Protein AF-A0A7S1UVW0-F1 (afdb_monomer_lite)

Structure (mmCIF, N/CA/C/O backbone):
data_AF-A0A7S1UVW0-F1
#
_entry.id   AF-A0A7S1UVW0-F1
#
loop_
_atom_site.group_PDB
_atom_site.id
_atom_site.type_symbol
_atom_site.label_atom_id
_atom_site.label_alt_id
_atom_site.label_comp_id
_atom_site.label_asym_id
_atom_site.label_entity_id
_atom_site.label_seq_id
_atom_site.pdbx_PDB_ins_code
_atom_site.Cartn_x
_atom_site.Cartn_y
_atom_site.Cartn_z
_atom_site.occupancy
_atom_site.B_iso_or_equiv
_atom_site.auth_seq_id
_atom_site.auth_comp_id
_atom_site.auth_asym_id
_atom_site.auth_atom_id
_atom_site.pdbx_PDB_model_num
ATOM 1 N N . ALA A 1 1 ? -6.488 -4.179 9.621 1.00 74.75 1 ALA A N 1
ATOM 2 C CA . ALA A 1 1 ? -5.768 -4.288 10.904 1.00 74.75 1 ALA A CA 1
ATOM 3 C C . ALA A 1 1 ? -6.776 -4.441 12.027 1.00 74.75 1 ALA A C 1
ATOM 5 O O . ALA A 1 1 ? -7.735 -3.684 12.059 1.00 74.75 1 ALA A O 1
ATOM 6 N N . ASN A 1 2 ? -6.551 -5.397 12.929 1.00 76.56 2 ASN A N 1
ATOM 7 C CA . ASN A 1 2 ? -7.424 -5.635 14.076 1.00 76.56 2 ASN A CA 1
ATOM 8 C C . ASN A 1 2 ? -6.738 -5.130 15.341 1.00 76.56 2 ASN A C 1
ATOM 10 O O . ASN A 1 2 ? -5.575 -5.453 15.587 1.00 76.56 2 ASN A O 1
ATOM 14 N N . LEU A 1 3 ? -7.467 -4.362 16.135 1.00 77.19 3 LEU A N 1
ATOM 15 C CA . LEU A 1 3 ? -7.031 -3.836 17.417 1.00 77.19 3 LEU A CA 1
ATOM 16 C C . LEU A 1 3 ? -7.931 -4.405 18.506 1.00 77.19 3 LEU A C 1
ATOM 18 O O . LEU A 1 3 ? -9.131 -4.177 18.471 1.00 77.19 3 LEU A O 1
ATOM 22 N N . VAL A 1 4 ? -7.351 -5.088 19.488 1.00 78.38 4 VAL A N 1
ATOM 23 C CA . VAL A 1 4 ? -8.072 -5.494 20.701 1.00 78.38 4 VAL A CA 1
ATOM 24 C C . VAL A 1 4 ? -7.895 -4.389 21.739 1.00 78.38 4 VAL A C 1
ATOM 26 O O . VAL A 1 4 ? -6.769 -4.116 22.155 1.00 78.38 4 VAL A O 1
ATOM 29 N N . GLY A 1 5 ? -8.990 -3.728 22.104 1.00 71.31 5 GLY A N 1
ATOM 30 C CA . GLY A 1 5 ? -9.011 -2.612 23.045 1.00 71.31 5 GLY A CA 1
ATOM 31 C C . GLY A 1 5 ? -9.377 -3.030 24.469 1.00 71.31 5 GLY A C 1
ATOM 32 O O . GLY A 1 5 ? -9.814 -4.151 24.729 1.00 71.31 5 GLY A O 1
ATOM 33 N N . SER A 1 6 ? -9.208 -2.095 25.401 1.00 69.12 6 SER A N 1
ATOM 34 C CA . SER A 1 6 ? -9.700 -2.178 26.785 1.00 69.12 6 SER A CA 1
ATOM 35 C C . SER A 1 6 ? -10.821 -1.173 27.078 1.00 69.12 6 SER A C 1
ATOM 37 O O . SER A 1 6 ? -11.391 -1.195 28.166 1.00 69.12 6 SER A O 1
ATOM 39 N N . THR A 1 7 ? -11.132 -0.291 26.127 1.00 68.81 7 THR A N 1
ATOM 40 C CA . THR A 1 7 ? -12.106 0.798 26.244 1.00 68.81 7 THR A CA 1
ATOM 41 C C . THR A 1 7 ? -13.378 0.483 25.462 1.00 68.81 7 THR A C 1
ATOM 43 O O . THR A 1 7 ? -13.325 -0.052 24.359 1.00 68.81 7 THR A O 1
ATOM 46 N N . CYS A 1 8 ? -14.535 0.807 26.042 1.00 67.88 8 CYS A N 1
ATOM 47 C CA . CYS A 1 8 ? -15.832 0.606 25.392 1.00 67.88 8 CYS A CA 1
ATOM 48 C C . CYS A 1 8 ? -15.991 1.475 24.134 1.00 67.88 8 CYS A C 1
ATOM 50 O O . CYS A 1 8 ? -15.357 2.521 24.003 1.00 67.88 8 CYS A O 1
ATOM 52 N N . PHE A 1 9 ? -16.886 1.060 23.235 1.00 69.88 9 PHE A N 1
ATOM 53 C CA . PHE A 1 9 ? -17.216 1.813 22.025 1.00 69.88 9 PHE A CA 1
ATOM 54 C C . PHE A 1 9 ? -17.845 3.165 22.366 1.00 69.88 9 PHE A C 1
ATOM 56 O O . PHE A 1 9 ? -18.858 3.215 23.062 1.00 69.88 9 PHE A O 1
ATOM 63 N N . SER A 1 10 ? -17.262 4.244 21.844 1.00 69.06 10 SER A N 1
ATOM 64 C CA . SER A 1 10 ? -17.792 5.597 22.034 1.00 69.06 10 SER A CA 1
ATOM 65 C C . SER A 1 10 ? -18.763 5.968 20.911 1.00 69.06 10 SER A C 1
ATOM 67 O O . SER A 1 10 ? -19.937 6.201 21.177 1.00 69.06 10 SER A O 1
ATOM 69 N N . TYR A 1 11 ? -18.298 5.988 19.655 1.00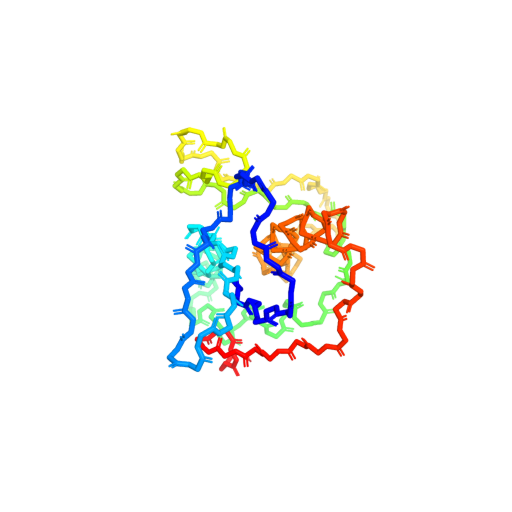 70.81 11 TYR A N 1
ATOM 70 C CA . TYR A 1 11 ? -19.079 6.398 18.479 1.00 70.81 11 TYR A CA 1
ATOM 71 C C . TYR A 1 11 ? -18.555 5.717 17.198 1.00 70.81 11 TYR A C 1
ATOM 73 O O . TYR A 1 11 ? -17.403 5.282 17.194 1.00 70.81 11 TYR A O 1
ATOM 81 N N . PRO A 1 12 ? -19.360 5.626 16.118 1.00 75.75 12 PRO A N 1
ATOM 82 C CA . PRO A 1 12 ? -18.920 5.054 14.845 1.00 75.75 12 PRO A CA 1
ATOM 83 C C . PRO A 1 12 ? -17.753 5.832 14.223 1.00 75.75 12 PRO A C 1
ATOM 85 O O . PRO A 1 12 ? -17.790 7.063 14.159 1.00 75.75 12 PRO A O 1
ATOM 88 N N . THR A 1 13 ? -16.763 5.113 13.691 1.00 78.25 13 THR A N 1
ATOM 89 C CA . THR A 1 13 ? -15.605 5.691 12.990 1.00 78.25 13 THR A CA 1
ATOM 90 C C . THR A 1 13 ? -15.602 5.230 11.541 1.00 78.25 13 THR A C 1
ATOM 92 O O . THR A 1 13 ? -15.672 4.035 11.264 1.00 78.25 13 THR A O 1
ATOM 95 N N . ALA A 1 14 ? -15.510 6.167 10.596 1.00 76.56 14 ALA A N 1
ATOM 96 C CA . ALA A 1 14 ? -15.435 5.818 9.180 1.00 76.56 14 ALA A CA 1
ATOM 97 C C . ALA A 1 14 ? -14.234 4.890 8.913 1.00 76.56 14 ALA A C 1
ATOM 99 O O . ALA A 1 14 ? -13.120 5.167 9.355 1.00 76.56 14 ALA A O 1
ATOM 100 N N . GLY A 1 15 ? -14.469 3.780 8.207 1.00 79.31 15 GLY A N 1
ATOM 101 C CA . GLY A 1 15 ? -13.426 2.791 7.904 1.00 79.31 15 GLY A CA 1
ATOM 102 C C . GLY A 1 15 ? -13.042 1.859 9.047 1.00 79.31 15 GLY A C 1
ATOM 103 O O . GLY A 1 15 ? -12.084 1.098 8.900 1.00 79.31 15 GLY A O 1
ATOM 104 N N . VAL A 1 16 ? -13.766 1.900 10.168 1.00 85.75 16 VAL A N 1
ATOM 105 C CA . VAL A 1 16 ? -13.546 0.995 11.293 1.00 85.75 16 VAL A CA 1
ATOM 106 C C . VAL A 1 16 ? -14.835 0.274 11.643 1.00 85.75 16 VAL A C 1
ATOM 108 O O . VAL A 1 16 ? -15.828 0.890 12.023 1.00 85.75 16 VAL A O 1
ATOM 111 N N . ASP A 1 17 ? -14.773 -1.049 11.596 1.00 87.12 17 ASP A N 1
ATOM 112 C CA . ASP A 1 17 ? -15.829 -1.904 12.110 1.00 87.12 17 ASP A CA 1
ATOM 113 C C . ASP A 1 17 ? -15.530 -2.301 13.556 1.00 87.12 17 ASP A C 1
ATOM 115 O O . ASP A 1 17 ? -14.385 -2.558 13.942 1.00 87.12 17 ASP A O 1
ATOM 119 N N . HIS A 1 18 ? -16.576 -2.364 14.369 1.00 87.00 18 HIS A N 1
ATOM 120 C CA . HIS A 1 18 ? -16.492 -2.645 15.795 1.00 87.00 18 HIS A CA 1
ATOM 121 C C . HIS A 1 18 ? -17.089 -4.027 16.090 1.00 87.00 18 HIS A C 1
ATOM 123 O O . HIS A 1 18 ? -18.249 -4.285 15.774 1.00 87.00 18 HIS A O 1
ATOM 129 N N . PHE A 1 19 ? -16.308 -4.911 16.711 1.00 87.88 19 PHE A N 1
ATOM 130 C CA . PHE A 1 19 ? -16.697 -6.284 17.056 1.00 87.88 19 PHE A CA 1
ATOM 131 C C . PHE A 1 19 ? -16.375 -6.608 18.512 1.00 87.88 19 PHE A C 1
ATOM 133 O O . PHE A 1 19 ? -15.565 -5.938 19.139 1.00 87.88 19 PHE A O 1
ATOM 140 N N . CYS A 1 20 ? -16.930 -7.696 19.037 1.00 87.19 20 CYS A N 1
ATOM 141 C CA . CYS A 1 20 ? -16.533 -8.236 20.335 1.00 87.19 20 CYS A CA 1
ATOM 142 C C . CYS A 1 20 ? -15.700 -9.507 20.147 1.00 87.19 20 CYS A C 1
ATOM 144 O O . CYS A 1 20 ? -16.075 -10.409 19.397 1.00 87.19 20 CYS A O 1
ATOM 146 N N . ALA A 1 21 ? -14.573 -9.583 20.848 1.00 86.88 21 ALA A N 1
ATOM 147 C CA . ALA A 1 21 ? -13.780 -10.791 20.990 1.00 86.88 21 ALA A CA 1
ATOM 148 C C . ALA A 1 21 ? -14.531 -11.843 21.821 1.00 86.88 21 ALA A C 1
ATOM 150 O O . ALA A 1 21 ? -15.435 -11.525 22.594 1.00 86.88 21 ALA A O 1
ATOM 151 N N . ALA A 1 22 ? -14.099 -13.101 21.716 1.00 87.75 22 ALA A N 1
ATOM 152 C CA . ALA A 1 22 ? -14.668 -14.204 22.493 1.00 87.75 22 ALA A CA 1
ATOM 153 C C . ALA A 1 22 ? -14.521 -14.022 24.019 1.00 87.75 22 ALA A C 1
ATOM 155 O O . ALA A 1 22 ? -15.317 -14.565 24.776 1.00 87.75 22 ALA A O 1
ATOM 156 N N . ASP A 1 23 ? -13.528 -13.246 24.470 1.00 88.00 23 ASP A N 1
ATOM 157 C CA . ASP A 1 23 ? -13.313 -12.888 25.879 1.00 88.00 23 ASP A CA 1
ATOM 158 C C . ASP A 1 23 ? -14.064 -11.610 26.306 1.00 88.00 23 ASP A C 1
ATOM 160 O O . ASP A 1 23 ? -13.819 -11.075 27.386 1.00 88.00 23 ASP A O 1
ATOM 164 N N . GLY A 1 24 ? -14.969 -11.107 25.459 1.00 85.81 24 GLY A N 1
ATOM 165 C CA . GLY A 1 24 ? -15.779 -9.914 25.710 1.00 85.81 24 GLY A CA 1
ATOM 166 C C . GLY A 1 24 ? -15.057 -8.589 25.460 1.00 85.81 24 GLY A C 1
ATOM 167 O O . GLY A 1 24 ? -15.675 -7.535 25.607 1.00 85.81 24 GLY A O 1
ATOM 168 N N . LYS A 1 25 ? -13.776 -8.602 25.066 1.00 86.25 25 LYS A N 1
ATOM 169 C CA . LYS A 1 25 ? -13.040 -7.367 24.767 1.00 86.25 25 LYS A CA 1
ATOM 170 C C . LYS A 1 25 ? -13.456 -6.767 23.421 1.00 86.25 25 LYS A C 1
ATOM 172 O O . LYS A 1 25 ? -13.723 -7.509 22.477 1.00 86.25 25 LYS A O 1
ATOM 177 N N . PRO A 1 26 ? -13.460 -5.436 23.287 1.00 86.69 26 PRO A N 1
ATOM 178 C CA . PRO A 1 26 ? -13.743 -4.779 22.020 1.00 86.69 26 PRO A CA 1
ATOM 179 C C . PRO A 1 26 ? -12.617 -5.022 21.006 1.00 86.69 26 PRO A C 1
ATOM 181 O O . PRO A 1 26 ? -11.430 -4.985 21.335 1.00 86.69 26 PRO A O 1
ATOM 184 N N . ILE A 1 27 ? -13.002 -5.246 19.753 1.00 88.19 27 ILE A N 1
ATOM 185 C CA . ILE A 1 27 ? -12.130 -5.330 18.586 1.00 88.19 27 ILE A CA 1
ATOM 186 C C . ILE A 1 27 ? -12.503 -4.197 17.631 1.00 88.19 27 ILE A C 1
ATOM 188 O O . ILE A 1 27 ? -13.647 -4.096 17.198 1.00 88.19 27 ILE A O 1
ATOM 192 N N . HIS A 1 28 ? -11.522 -3.385 17.254 1.00 87.75 28 HIS A N 1
ATOM 193 C CA . HIS A 1 28 ? -11.640 -2.396 16.189 1.00 87.75 28 HIS A CA 1
ATOM 194 C C . HIS A 1 28 ? -10.927 -2.928 14.947 1.00 87.75 28 HIS A C 1
ATOM 196 O O . HIS A 1 28 ? -9.712 -3.142 14.958 1.00 87.75 28 HIS A O 1
ATOM 202 N N . MET A 1 29 ? -11.678 -3.170 13.883 1.00 88.62 29 MET A N 1
ATOM 203 C CA . MET A 1 29 ? -11.164 -3.643 12.608 1.00 88.62 29 MET A CA 1
ATOM 204 C C . MET A 1 29 ? -11.118 -2.485 11.622 1.00 88.62 29 MET A C 1
ATOM 206 O O . MET A 1 29 ? -12.135 -2.066 11.083 1.00 88.62 29 MET A O 1
ATOM 210 N N . ILE A 1 30 ? -9.911 -2.001 11.348 1.00 88.69 30 ILE A N 1
ATOM 211 C CA . ILE A 1 30 ? -9.662 -1.133 10.199 1.00 88.69 30 ILE A CA 1
ATOM 212 C C . ILE A 1 30 ? -9.591 -2.047 8.988 1.00 88.69 30 ILE A C 1
ATOM 214 O O . ILE A 1 30 ? -8.619 -2.800 8.837 1.00 88.69 30 ILE A O 1
ATOM 218 N N . TRP A 1 31 ? -10.605 -2.021 8.143 1.00 85.12 31 TRP A N 1
ATOM 219 C CA . TRP A 1 31 ? -10.577 -2.787 6.911 1.00 85.12 31 TRP A CA 1
ATOM 220 C C . TRP A 1 31 ? -10.120 -1.887 5.767 1.00 85.12 31 TRP A C 1
ATOM 222 O O . TRP A 1 31 ? -10.440 -0.703 5.716 1.00 85.12 31 TRP A O 1
ATOM 232 N N . ILE A 1 32 ? -9.299 -2.459 4.894 1.00 89.19 32 ILE A N 1
ATOM 233 C CA . ILE A 1 32 ? -8.892 -1.838 3.640 1.00 89.19 32 ILE A CA 1
ATOM 234 C C . ILE A 1 32 ? -9.289 -2.796 2.530 1.00 89.19 32 ILE A C 1
ATOM 236 O O . ILE A 1 32 ? -9.054 -4.005 2.649 1.00 89.19 32 ILE A O 1
ATOM 240 N N . ARG A 1 33 ? -9.896 -2.280 1.469 1.00 89.31 33 ARG A N 1
ATOM 241 C CA . ARG A 1 33 ? -10.244 -3.102 0.311 1.00 89.31 33 ARG A CA 1
ATOM 242 C C . ARG A 1 33 ? -9.014 -3.344 -0.550 1.00 89.31 33 ARG A C 1
ATOM 244 O O . ARG A 1 33 ? -8.715 -4.479 -0.922 1.00 89.31 33 ARG A O 1
ATOM 251 N N . ASN A 1 34 ? -8.249 -2.289 -0.798 1.00 87.88 34 ASN A N 1
ATOM 252 C CA . ASN A 1 34 ? -7.093 -2.328 -1.676 1.00 87.88 34 ASN A CA 1
ATOM 253 C C . ASN A 1 34 ? -5.819 -2.679 -0.893 1.00 87.88 34 ASN A C 1
ATOM 255 O O . ASN A 1 34 ? -4.952 -1.838 -0.669 1.00 87.88 34 ASN A O 1
ATOM 259 N N . GLY A 1 35 ? -5.725 -3.934 -0.443 1.00 85.00 35 GLY A N 1
ATOM 260 C CA . GLY A 1 35 ? -4.551 -4.466 0.257 1.00 85.00 35 GLY A CA 1
ATOM 261 C C . GLY A 1 35 ? -3.353 -4.676 -0.676 1.00 85.00 35 GLY A C 1
ATOM 262 O O . GLY A 1 35 ? -2.679 -3.737 -1.084 1.00 85.00 35 GLY A O 1
ATOM 263 N N . THR A 1 36 ? -3.059 -5.930 -1.022 1.00 88.19 36 THR A N 1
ATOM 264 C CA . THR A 1 36 ? -1.926 -6.271 -1.904 1.00 88.19 36 THR A CA 1
ATOM 265 C C . THR A 1 36 ? -2.278 -6.271 -3.389 1.00 88.19 36 THR A C 1
ATOM 267 O O . THR A 1 36 ? -1.379 -6.333 -4.220 1.00 88.19 36 THR A O 1
ATOM 270 N N . THR A 1 37 ? -3.558 -6.165 -3.753 1.00 91.44 37 THR A N 1
ATOM 271 C CA . THR A 1 37 ? -4.020 -6.216 -5.151 1.00 91.44 37 THR A CA 1
ATOM 272 C C . THR A 1 37 ? -3.330 -5.172 -6.030 1.00 91.44 37 THR A C 1
ATOM 274 O O . THR A 1 37 ? -2.883 -5.486 -7.136 1.00 91.44 37 THR A O 1
ATOM 277 N N . PHE A 1 38 ? -3.169 -3.947 -5.524 1.00 93.81 38 PHE A N 1
ATOM 278 C CA . PHE A 1 38 ? -2.489 -2.884 -6.259 1.00 93.81 38 PHE A CA 1
ATOM 279 C C . PHE A 1 38 ? -0.989 -3.169 -6.435 1.00 93.81 38 PHE A C 1
ATOM 281 O O . PHE A 1 38 ? -0.470 -3.065 -7.545 1.00 93.81 38 PHE A O 1
ATOM 288 N N . LEU A 1 39 ? -0.309 -3.634 -5.381 1.00 94.12 39 LEU A N 1
ATOM 289 C CA . LEU A 1 39 ? 1.086 -4.079 -5.458 1.00 94.12 39 LEU A CA 1
ATOM 290 C C . LEU A 1 39 ? 1.264 -5.199 -6.492 1.00 94.12 39 LEU A C 1
ATOM 292 O O . LEU A 1 39 ? 2.139 -5.102 -7.347 1.00 94.12 39 LEU A O 1
ATOM 296 N N . ASN A 1 40 ? 0.416 -6.229 -6.447 1.00 93.12 40 ASN A N 1
ATOM 297 C CA . ASN A 1 40 ? 0.454 -7.347 -7.391 1.00 93.12 40 ASN A CA 1
ATOM 298 C C . ASN A 1 40 ? 0.300 -6.857 -8.837 1.00 93.12 40 ASN A C 1
ATOM 300 O O . ASN A 1 40 ? 0.992 -7.346 -9.727 1.00 93.12 40 ASN A O 1
ATOM 304 N N . THR A 1 41 ? -0.578 -5.875 -9.061 1.00 93.88 41 THR A N 1
ATOM 305 C CA . THR A 1 41 ? -0.805 -5.270 -10.380 1.00 93.88 41 THR A CA 1
ATOM 306 C C . THR A 1 41 ? 0.447 -4.547 -10.876 1.00 93.88 41 THR A C 1
ATOM 308 O O . THR A 1 41 ? 0.891 -4.793 -11.994 1.00 93.88 41 THR A O 1
ATOM 311 N N . VAL A 1 42 ? 1.068 -3.710 -10.039 1.00 94.88 42 VAL A N 1
ATOM 312 C CA . VAL A 1 42 ? 2.289 -2.966 -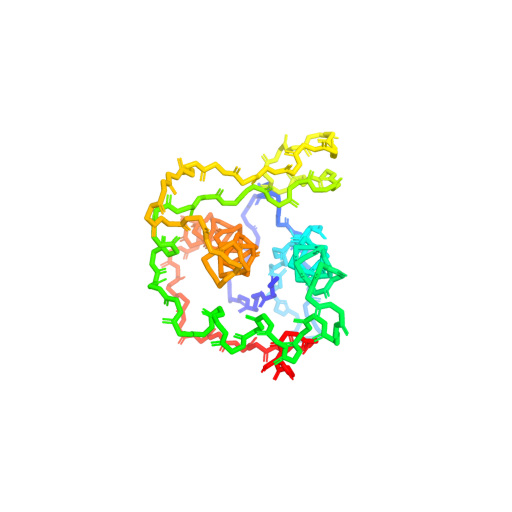10.394 1.00 94.88 42 VAL A CA 1
ATOM 313 C C . VAL A 1 42 ? 3.464 -3.913 -10.646 1.00 94.88 42 VAL A C 1
ATOM 315 O O . VAL A 1 42 ? 4.145 -3.805 -11.665 1.00 94.88 42 VAL A O 1
ATOM 318 N N . VAL A 1 43 ? 3.680 -4.877 -9.752 1.00 94.69 43 VAL A N 1
ATOM 319 C CA . VAL A 1 43 ? 4.743 -5.883 -9.877 1.00 94.69 43 VAL A CA 1
ATOM 320 C C . VAL A 1 43 ? 4.537 -6.753 -11.119 1.00 94.69 43 VAL A C 1
ATOM 322 O O . VAL A 1 43 ? 5.488 -6.999 -11.857 1.00 94.69 43 VAL A O 1
ATOM 325 N N . GLY A 1 44 ? 3.301 -7.179 -11.389 1.00 93.12 44 GLY A N 1
ATOM 326 C CA . GLY A 1 44 ? 2.949 -7.938 -12.588 1.00 93.12 44 GLY A CA 1
ATOM 327 C C . GLY A 1 44 ? 3.154 -7.138 -13.875 1.00 93.12 44 GLY A C 1
ATOM 328 O O . GLY A 1 44 ? 3.727 -7.660 -14.829 1.00 93.12 44 GLY A O 1
ATOM 329 N N . MET A 1 45 ? 2.766 -5.859 -13.885 1.00 92.62 45 MET A N 1
ATOM 330 C CA . MET A 1 45 ? 2.963 -4.953 -15.019 1.00 92.62 45 MET A CA 1
ATOM 331 C C . MET A 1 45 ? 4.448 -4.833 -15.376 1.00 92.62 45 MET A C 1
ATOM 333 O O . MET A 1 45 ? 4.823 -5.113 -16.514 1.00 92.62 45 MET A O 1
ATOM 337 N N . PHE A 1 46 ? 5.312 -4.504 -14.412 1.00 92.69 46 PHE A N 1
ATOM 338 C CA . PHE A 1 46 ? 6.755 -4.415 -14.664 1.00 92.69 46 PHE A CA 1
ATOM 339 C C . PHE A 1 46 ? 7.383 -5.780 -14.976 1.00 92.69 46 PHE A C 1
ATOM 341 O O . PHE A 1 46 ? 8.204 -5.881 -15.885 1.00 92.69 46 PHE A O 1
ATOM 348 N N . GLY A 1 47 ? 6.961 -6.845 -14.289 1.00 89.56 47 GLY A N 1
ATOM 349 C CA . GLY A 1 47 ? 7.428 -8.208 -14.550 1.00 89.56 47 GLY A CA 1
ATOM 350 C C . GLY A 1 47 ? 7.136 -8.687 -15.973 1.00 89.56 47 GLY A C 1
ATOM 351 O O . GLY A 1 47 ? 8.001 -9.292 -16.606 1.00 89.56 47 GLY A O 1
ATOM 352 N N . SER A 1 48 ? 5.955 -8.351 -16.505 1.00 88.25 48 SER A N 1
ATOM 353 C CA . SER A 1 48 ? 5.549 -8.717 -17.868 1.00 88.25 48 SER A CA 1
ATOM 354 C C . SER A 1 48 ? 6.451 -8.109 -18.945 1.00 88.25 48 SER A C 1
ATOM 356 O O . SER A 1 48 ? 6.729 -8.759 -19.948 1.00 88.25 48 SER A O 1
ATOM 358 N N . VAL A 1 49 ? 6.975 -6.902 -18.705 1.00 87.00 49 VAL A N 1
ATOM 359 C CA . VAL A 1 49 ? 7.914 -6.222 -19.610 1.00 87.00 49 VAL A CA 1
ATOM 360 C C . VAL A 1 49 ? 9.317 -6.830 -19.519 1.00 87.00 49 VAL A C 1
ATOM 362 O O . VAL A 1 49 ? 10.031 -6.886 -20.515 1.00 87.00 49 VAL A O 1
ATOM 365 N N . ILE A 1 50 ? 9.710 -7.310 -18.337 1.00 79.81 50 ILE A N 1
ATOM 366 C CA . ILE A 1 50 ? 11.032 -7.905 -18.084 1.00 79.81 50 ILE A CA 1
ATOM 367 C C . ILE A 1 50 ? 11.089 -9.380 -18.544 1.00 79.81 50 ILE A C 1
ATOM 369 O O . ILE A 1 50 ? 12.174 -9.927 -18.722 1.00 79.81 50 ILE A O 1
ATOM 373 N N . GLY A 1 51 ? 9.941 -10.032 -18.769 1.00 71.69 51 GLY A N 1
ATOM 374 C CA . GLY A 1 51 ? 9.866 -11.416 -19.260 1.00 71.69 51 GLY A CA 1
ATOM 375 C C . GLY A 1 51 ? 10.153 -12.478 -18.190 1.00 71.69 51 GLY A C 1
ATOM 376 O O . GLY A 1 51 ? 10.674 -13.545 -18.502 1.00 71.69 51 GLY A O 1
ATOM 377 N N . SER A 1 52 ? 9.846 -12.189 -16.923 1.00 73.31 52 SER A N 1
ATOM 378 C CA . SER A 1 52 ? 10.146 -13.051 -15.766 1.00 73.31 52 SER A CA 1
ATOM 379 C C . SER A 1 52 ? 9.022 -13.024 -14.722 1.00 73.31 52 SER A C 1
ATOM 381 O O . SER A 1 52 ? 8.052 -12.275 -14.858 1.00 73.31 52 SER A O 1
ATOM 383 N N . SER A 1 53 ? 9.150 -13.825 -13.656 1.00 82.38 53 SER A N 1
ATOM 384 C CA . SER A 1 53 ? 8.302 -13.696 -12.466 1.00 82.38 53 SER A CA 1
ATOM 385 C C . SER A 1 53 ? 8.479 -12.298 -11.868 1.00 82.38 53 SER A C 1
ATOM 387 O O . SER A 1 53 ? 9.541 -11.970 -11.338 1.00 82.38 53 SER A O 1
ATOM 389 N N . GLY A 1 54 ? 7.444 -11.454 -11.965 1.00 84.88 54 GLY A N 1
ATOM 390 C CA . GLY A 1 54 ? 7.528 -10.054 -11.540 1.00 84.88 54 GLY A CA 1
ATOM 391 C C . GLY A 1 54 ? 7.947 -9.892 -10.081 1.00 84.88 54 GLY A C 1
ATOM 392 O O . GLY A 1 54 ? 8.707 -8.987 -9.759 1.00 84.88 54 GLY A O 1
ATOM 393 N N . PHE A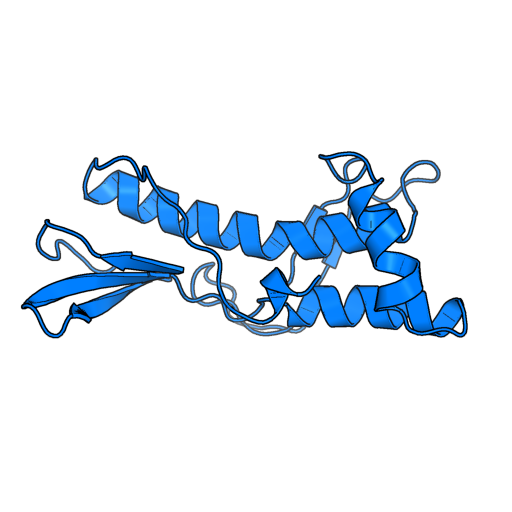 1 55 ? 7.526 -10.799 -9.197 1.00 89.88 55 PHE A N 1
ATOM 394 C CA . PHE A 1 55 ? 7.930 -10.751 -7.791 1.00 89.88 55 PHE A CA 1
ATOM 395 C C . PHE A 1 55 ? 9.427 -11.000 -7.604 1.00 89.88 55 PHE A C 1
ATOM 397 O O . PHE A 1 55 ? 10.067 -10.259 -6.864 1.00 89.88 55 PHE A O 1
ATOM 404 N N . GLU A 1 56 ? 9.999 -11.980 -8.302 1.00 88.81 56 GLU A N 1
ATOM 405 C CA . GLU A 1 56 ? 11.423 -12.319 -8.181 1.00 88.81 56 GLU A CA 1
ATOM 406 C C . GLU A 1 56 ? 12.333 -11.198 -8.688 1.00 88.81 56 GLU A C 1
ATOM 408 O O . GLU A 1 56 ? 13.424 -11.001 -8.158 1.00 88.81 56 GLU A O 1
ATOM 413 N N . THR A 1 57 ? 11.887 -10.435 -9.688 1.00 90.00 57 THR A N 1
ATOM 414 C CA . THR A 1 57 ? 12.708 -9.385 -10.303 1.00 90.00 57 THR A CA 1
ATOM 415 C C . THR A 1 57 ? 12.449 -7.988 -9.756 1.00 90.00 57 THR A C 1
ATOM 417 O O . THR A 1 57 ? 13.389 -7.199 -9.637 1.00 90.00 57 THR A O 1
ATOM 420 N N . VAL A 1 58 ? 11.207 -7.657 -9.397 1.00 93.38 58 VAL A N 1
ATOM 421 C CA . VAL A 1 58 ? 10.822 -6.303 -8.972 1.00 93.38 58 VAL A CA 1
ATOM 422 C C . VAL A 1 58 ? 10.918 -6.127 -7.456 1.00 93.38 58 VAL A C 1
ATOM 424 O O . VAL A 1 58 ? 11.343 -5.061 -7.006 1.00 93.38 58 VAL A O 1
ATOM 427 N N . MET A 1 59 ? 10.595 -7.141 -6.641 1.00 92.94 59 MET A N 1
ATOM 428 C CA . MET A 1 59 ? 10.640 -6.977 -5.177 1.00 92.94 59 MET A CA 1
ATOM 429 C C . MET A 1 59 ? 12.037 -6.687 -4.619 1.00 92.94 59 MET A C 1
ATOM 431 O O . MET A 1 59 ? 12.134 -5.800 -3.766 1.00 92.94 59 MET A O 1
ATOM 435 N N . PRO A 1 60 ? 13.134 -7.305 -5.103 1.00 93.44 60 PRO A N 1
ATOM 436 C CA . PRO A 1 60 ? 14.477 -6.914 -4.669 1.00 93.44 60 PRO A CA 1
ATOM 437 C C . PRO A 1 60 ? 14.777 -5.431 -4.936 1.00 93.44 60 PRO A C 1
ATOM 439 O O . PRO A 1 60 ? 15.378 -4.754 -4.102 1.00 93.44 60 PRO A O 1
ATOM 442 N N . GLN A 1 61 ? 14.292 -4.893 -6.060 1.00 95.19 61 GLN A N 1
ATOM 443 C CA . GLN A 1 61 ? 14.429 -3.471 -6.387 1.00 95.19 61 GLN A CA 1
ATOM 444 C C . GLN A 1 61 ? 13.575 -2.596 -5.465 1.00 95.19 61 GLN A C 1
ATOM 446 O O . GLN A 1 61 ? 14.022 -1.530 -5.052 1.00 95.19 61 GLN A O 1
ATOM 451 N N . ALA A 1 62 ? 12.367 -3.041 -5.107 1.00 95.19 62 ALA A N 1
ATOM 452 C CA . ALA A 1 62 ? 11.512 -2.337 -4.154 1.00 95.19 62 ALA A CA 1
ATOM 453 C C . ALA A 1 62 ? 12.159 -2.258 -2.763 1.00 95.19 62 ALA A C 1
ATOM 455 O O . ALA A 1 62 ? 12.111 -1.210 -2.118 1.00 95.19 62 ALA A O 1
ATOM 456 N N . ILE A 1 63 ? 12.821 -3.329 -2.315 1.00 94.69 63 ILE A N 1
ATOM 457 C CA . ILE A 1 63 ? 13.573 -3.348 -1.052 1.00 94.69 63 ILE A CA 1
ATOM 458 C C . ILE A 1 63 ? 14.734 -2.345 -1.109 1.00 94.69 63 ILE A C 1
ATOM 460 O O . ILE A 1 63 ? 14.866 -1.530 -0.194 1.00 94.69 63 ILE A O 1
ATOM 464 N N . ALA A 1 64 ? 15.504 -2.341 -2.203 1.00 96.12 64 ALA A N 1
ATOM 465 C CA . ALA A 1 64 ? 16.655 -1.455 -2.403 1.00 96.12 64 ALA A CA 1
ATOM 466 C C . ALA A 1 64 ? 16.296 0.020 -2.682 1.00 96.12 64 ALA A C 1
ATOM 468 O O . ALA A 1 64 ? 17.134 0.899 -2.488 1.00 96.12 64 ALA A O 1
ATOM 469 N N . ALA A 1 65 ? 15.072 0.303 -3.137 1.00 96.94 65 ALA A N 1
ATOM 470 C CA . ALA A 1 65 ? 14.612 1.656 -3.443 1.00 96.94 65 ALA A CA 1
ATOM 471 C C . ALA A 1 65 ? 14.661 2.591 -2.222 1.00 96.94 65 ALA A C 1
ATOM 473 O O . ALA A 1 65 ? 14.617 2.151 -1.068 1.00 96.94 65 ALA A O 1
ATOM 474 N N . ALA A 1 66 ? 14.701 3.900 -2.464 1.00 96.31 66 ALA A N 1
ATOM 475 C CA . ALA A 1 66 ? 14.708 4.884 -1.387 1.00 96.31 66 ALA A CA 1
ATOM 476 C C . ALA A 1 66 ? 13.441 4.757 -0.507 1.00 96.31 66 ALA A C 1
ATOM 478 O O . ALA A 1 66 ? 12.379 4.397 -1.024 1.00 96.31 66 ALA A O 1
ATOM 479 N N . PRO A 1 67 ? 13.511 5.017 0.814 1.00 95.81 67 PRO A N 1
ATOM 480 C CA . PRO A 1 67 ? 12.354 4.894 1.711 1.00 95.81 67 PRO A CA 1
ATOM 481 C C . PRO A 1 67 ? 11.146 5.752 1.311 1.00 95.81 67 PRO A C 1
ATOM 483 O O . PRO A 1 67 ? 10.011 5.371 1.575 1.00 95.81 67 PRO A O 1
ATOM 486 N N . ASP A 1 68 ? 11.392 6.883 0.655 1.00 95.50 68 ASP A N 1
ATOM 487 C CA . ASP A 1 68 ? 10.391 7.810 0.120 1.00 95.50 68 ASP A CA 1
ATOM 488 C C . ASP A 1 68 ? 9.952 7.468 -1.315 1.00 95.50 68 ASP A C 1
ATOM 490 O O . ASP A 1 68 ? 9.283 8.266 -1.967 1.00 95.50 68 ASP A O 1
ATOM 494 N N . CYS A 1 69 ? 10.355 6.303 -1.833 1.00 97.00 69 CYS A N 1
ATOM 495 C CA . CYS A 1 69 ? 10.084 5.854 -3.199 1.00 97.00 69 CYS A CA 1
ATOM 496 C C . CYS A 1 69 ? 10.600 6.828 -4.274 1.00 97.00 69 CYS A C 1
ATOM 498 O O . CYS A 1 69 ? 10.037 6.896 -5.367 1.00 97.00 69 CYS A O 1
ATOM 500 N N . GLY A 1 70 ? 11.625 7.633 -3.967 1.00 96.12 70 GLY A N 1
ATOM 501 C CA . GLY A 1 70 ? 12.096 8.693 -4.860 1.00 96.12 70 GLY A CA 1
ATOM 502 C C . GLY A 1 70 ? 11.067 9.810 -5.072 1.00 96.12 70 GLY A C 1
ATOM 503 O O . GLY A 1 70 ? 11.076 10.460 -6.118 1.00 96.12 70 GLY A O 1
ATOM 504 N N . GLY A 1 71 ? 10.148 9.999 -4.121 1.00 96.56 71 GLY A N 1
ATOM 505 C CA . GLY A 1 71 ? 9.069 10.985 -4.176 1.00 96.56 71 GLY A CA 1
ATOM 506 C C . GLY A 1 71 ? 7.802 10.513 -4.893 1.00 96.56 71 GLY A C 1
ATOM 507 O O . GLY A 1 71 ? 6.879 11.311 -5.062 1.00 96.56 71 GLY A O 1
ATOM 508 N N . LEU A 1 72 ? 7.731 9.246 -5.321 1.00 97.75 72 LEU A N 1
ATOM 509 C CA . LEU A 1 72 ? 6.510 8.698 -5.911 1.00 97.75 72 LEU A CA 1
ATOM 510 C C . LEU A 1 72 ? 5.416 8.512 -4.857 1.00 97.75 72 LEU A C 1
ATOM 512 O O . LEU A 1 72 ? 5.661 8.020 -3.756 1.00 97.75 72 LEU A O 1
ATOM 516 N N . ILE A 1 73 ? 4.184 8.841 -5.243 1.00 95.75 73 ILE A N 1
ATOM 517 C CA . ILE A 1 73 ? 2.986 8.631 -4.426 1.00 95.75 73 ILE A CA 1
ATOM 518 C C . ILE A 1 73 ? 2.054 7.683 -5.167 1.00 95.75 73 ILE A C 1
ATOM 520 O O . ILE A 1 73 ? 1.769 7.884 -6.347 1.00 95.75 73 ILE A O 1
ATOM 524 N N . ALA A 1 74 ? 1.558 6.678 -4.451 1.00 96.44 74 ALA A N 1
ATOM 525 C CA . ALA A 1 74 ? 0.594 5.710 -4.947 1.00 96.44 74 ALA A CA 1
ATOM 526 C C . ALA A 1 74 ? -0.761 5.875 -4.247 1.00 96.44 74 ALA A C 1
ATOM 528 O O . ALA A 1 74 ? -0.842 5.861 -3.019 1.00 96.44 74 ALA A O 1
ATOM 529 N N . LEU A 1 75 ? -1.822 5.976 -5.043 1.00 94.44 75 LEU A N 1
ATOM 530 C CA . LEU A 1 75 ? -3.214 5.883 -4.617 1.00 94.44 75 LEU A CA 1
ATOM 531 C C . LEU A 1 75 ? -3.743 4.521 -5.083 1.00 94.44 75 LEU A C 1
ATOM 533 O O . LEU A 1 75 ? -3.887 4.321 -6.290 1.00 94.44 75 LEU A O 1
ATOM 537 N N . PRO A 1 76 ? -4.002 3.561 -4.179 1.00 94.75 76 PRO A N 1
ATOM 538 C CA . PRO A 1 76 ? -4.203 2.168 -4.559 1.00 94.75 76 PRO A CA 1
ATOM 539 C C . PRO A 1 76 ? -5.665 1.855 -4.920 1.00 94.75 76 PRO A C 1
ATOM 541 O O . PRO A 1 76 ? -6.079 0.715 -4.778 1.00 94.75 76 PRO A O 1
ATOM 544 N N . PHE A 1 77 ? -6.463 2.840 -5.345 1.00 93.56 77 PHE A N 1
ATOM 545 C CA . PHE A 1 77 ? -7.924 2.740 -5.493 1.00 93.56 77 PHE A CA 1
ATOM 546 C C . PHE A 1 77 ? -8.354 1.991 -6.767 1.00 93.56 77 PHE A C 1
ATOM 548 O O . PHE A 1 77 ? -8.943 2.559 -7.690 1.00 93.56 77 PHE A O 1
ATOM 555 N N . MET A 1 78 ? -8.008 0.703 -6.837 1.00 93.38 78 MET A N 1
ATOM 556 C CA . MET A 1 78 ? -8.457 -0.208 -7.896 1.00 93.38 78 MET A CA 1
ATOM 557 C C . MET A 1 78 ? -9.960 -0.466 -7.769 1.00 93.38 78 MET A C 1
ATOM 559 O O . MET A 1 78 ? -10.672 -0.418 -8.766 1.00 93.38 78 MET A O 1
ATOM 563 N N . ASP A 1 79 ? -10.428 -0.647 -6.538 1.00 92.06 79 ASP A N 1
ATOM 564 C CA . ASP A 1 79 ? -11.836 -0.699 -6.147 1.00 92.06 79 ASP A CA 1
ATOM 565 C C . ASP A 1 79 ? -12.191 0.503 -5.247 1.00 92.06 79 ASP A C 1
ATOM 567 O O . ASP A 1 79 ? -11.336 1.347 -4.952 1.00 92.06 79 ASP A O 1
ATOM 571 N N . ASP A 1 80 ? -13.445 0.583 -4.789 1.00 91.44 80 ASP A N 1
ATOM 572 C CA . ASP A 1 80 ? -13.853 1.541 -3.758 1.00 91.44 80 ASP A CA 1
ATOM 573 C C . ASP A 1 80 ? -13.024 1.363 -2.472 1.00 91.44 80 ASP A C 1
ATOM 575 O O . ASP A 1 80 ? -12.493 0.294 -2.177 1.00 91.44 80 ASP A O 1
ATOM 579 N N . GLU A 1 81 ? -12.918 2.414 -1.667 1.00 90.75 81 GLU A N 1
ATOM 580 C CA . GLU A 1 81 ? -12.225 2.372 -0.378 1.00 90.75 81 GLU A CA 1
ATOM 581 C C . GLU A 1 81 ? -13.064 3.140 0.650 1.00 90.75 81 GLU A C 1
ATOM 583 O O . GLU A 1 81 ? -12.815 4.326 0.908 1.00 90.75 81 GLU A O 1
ATOM 588 N N . PRO A 1 82 ? -14.095 2.496 1.233 1.00 83.75 82 PRO A N 1
ATOM 589 C CA . PRO A 1 82 ? -15.052 3.175 2.104 1.00 83.75 82 PRO A CA 1
ATOM 590 C C . PRO A 1 82 ? -14.401 3.840 3.316 1.00 83.75 82 PRO A C 1
ATOM 592 O O . PRO A 1 82 ? -14.845 4.906 3.740 1.00 83.75 82 PRO A O 1
ATOM 595 N N . GLY A 1 83 ? -13.309 3.263 3.832 1.00 81.56 83 GLY A N 1
ATOM 596 C CA . GLY A 1 83 ? -12.564 3.847 4.945 1.00 81.56 83 GLY A CA 1
ATOM 597 C C . GLY A 1 83 ? -11.895 5.184 4.636 1.00 81.56 83 GLY A C 1
ATOM 598 O O . GLY A 1 83 ? -11.611 5.946 5.555 1.00 81.56 83 GLY A O 1
ATOM 599 N N . LEU A 1 84 ? -11.714 5.509 3.356 1.00 86.38 84 LEU A N 1
ATOM 600 C CA . LEU A 1 84 ? -11.230 6.807 2.881 1.00 86.38 84 LEU A CA 1
ATOM 601 C C . LEU A 1 84 ? -12.297 7.584 2.099 1.00 86.38 84 LEU A C 1
ATOM 603 O O . LEU A 1 84 ? -11.981 8.572 1.444 1.00 86.38 84 LEU A O 1
ATOM 607 N N . GLN A 1 85 ? -13.560 7.151 2.173 1.00 87.44 85 GLN A N 1
ATOM 608 C CA . GLN A 1 85 ? -14.694 7.745 1.458 1.00 87.44 85 GLN A CA 1
ATOM 609 C C . GLN A 1 85 ? -14.548 7.739 -0.073 1.00 87.44 85 GLN A C 1
ATOM 611 O O . GLN A 1 85 ? -15.220 8.502 -0.772 1.00 87.44 85 GLN A O 1
ATOM 616 N N . VAL A 1 86 ? -13.715 6.847 -0.613 1.00 89.75 86 VAL A N 1
ATOM 617 C CA . VAL A 1 86 ? -13.633 6.607 -2.054 1.00 89.75 86 VAL A CA 1
ATOM 618 C C . VAL A 1 86 ? -14.817 5.728 -2.437 1.00 89.75 86 VAL A C 1
ATOM 620 O O . VAL A 1 86 ? -14.872 4.561 -2.057 1.00 89.75 86 VAL A O 1
ATOM 623 N N . LYS 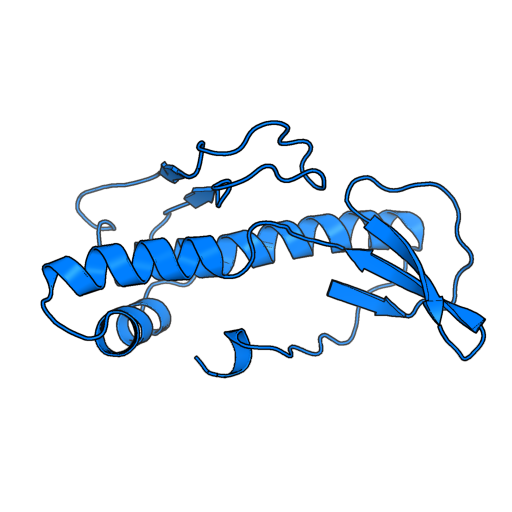A 1 87 ? -15.792 6.310 -3.141 1.00 88.56 87 LYS A N 1
ATOM 624 C CA . LYS A 1 87 ? -17.057 5.642 -3.492 1.00 88.56 87 LYS A CA 1
ATOM 625 C C . LYS A 1 87 ? -16.960 4.760 -4.732 1.00 88.56 87 LYS A C 1
ATOM 627 O O . LYS A 1 87 ? -17.722 3.810 -4.856 1.00 88.56 87 LYS A O 1
ATOM 632 N N . GLU A 1 88 ? -16.053 5.098 -5.641 1.00 88.12 88 GLU A N 1
ATOM 633 C CA . GLU A 1 88 ? -15.879 4.425 -6.924 1.00 88.12 88 GLU A CA 1
ATOM 634 C C . GLU A 1 88 ? -14.398 4.097 -7.121 1.00 88.12 88 GLU A C 1
ATOM 636 O O . GLU A 1 88 ? -13.529 4.942 -6.888 1.00 88.12 88 GLU A O 1
ATOM 641 N N . GLY A 1 89 ? -14.123 2.852 -7.509 1.00 89.38 89 GLY A N 1
ATOM 642 C CA . GLY A 1 89 ? -12.785 2.382 -7.854 1.00 89.38 89 GLY A CA 1
ATOM 643 C C . GLY A 1 89 ? -12.336 2.815 -9.248 1.00 89.38 89 GLY A C 1
ATOM 644 O O . GLY A 1 89 ? -12.841 3.777 -9.821 1.00 89.38 89 GLY A O 1
ATOM 645 N N . GLY A 1 90 ? -11.371 2.089 -9.809 1.00 91.00 90 GLY A N 1
ATOM 646 C CA . GLY A 1 90 ? -10.827 2.340 -11.146 1.00 91.00 90 GLY A CA 1
ATOM 647 C C . GLY A 1 90 ? -9.978 3.609 -11.248 1.00 91.00 90 GLY A C 1
ATOM 648 O O . GLY A 1 90 ? -9.676 4.059 -12.350 1.00 91.00 90 GLY A O 1
ATOM 649 N N . THR A 1 91 ? -9.587 4.190 -10.113 1.00 88.81 91 THR A N 1
ATOM 650 C CA . THR A 1 91 ? -8.858 5.465 -10.026 1.00 88.81 91 THR A CA 1
ATOM 651 C C . THR A 1 91 ? -7.444 5.295 -9.479 1.00 88.81 91 THR A C 1
ATOM 653 O O . THR A 1 91 ? -6.801 6.266 -9.073 1.00 88.81 91 THR A O 1
ATOM 656 N N . ALA A 1 92 ? -6.937 4.060 -9.471 1.00 93.75 92 ALA A N 1
ATOM 657 C CA . ALA A 1 92 ? -5.596 3.775 -9.002 1.00 93.75 92 ALA A CA 1
ATOM 658 C C . ALA A 1 92 ? -4.552 4.570 -9.801 1.00 93.75 92 ALA A C 1
ATOM 660 O O . ALA A 1 92 ? -4.565 4.595 -11.032 1.00 93.75 92 ALA A O 1
ATOM 661 N N . LEU A 1 93 ? -3.643 5.233 -9.087 1.00 95.06 93 LEU A N 1
ATOM 662 C CA . LEU A 1 93 ? -2.745 6.235 -9.654 1.00 95.06 93 LEU A CA 1
ATOM 663 C C . LEU A 1 93 ? -1.368 6.143 -9.004 1.00 95.06 93 LEU A C 1
ATOM 665 O O . LEU A 1 93 ? -1.256 6.019 -7.788 1.00 95.06 93 LEU A O 1
ATOM 669 N N . ILE A 1 94 ? -0.319 6.295 -9.810 1.00 96.94 94 ILE A N 1
ATOM 670 C CA . ILE A 1 94 ? 1.016 6.648 -9.321 1.00 96.94 94 ILE A CA 1
ATOM 671 C C . ILE A 1 94 ? 1.386 8.003 -9.914 1.00 96.94 94 ILE A C 1
ATOM 673 O O . ILE A 1 94 ? 1.316 8.185 -11.130 1.00 96.94 94 ILE A O 1
ATOM 677 N N . THR A 1 95 ? 1.784 8.945 -9.065 1.00 97.12 95 THR A N 1
ATOM 678 C CA . THR A 1 95 ? 2.156 10.314 -9.448 1.00 97.12 95 THR A CA 1
ATOM 679 C C . THR A 1 95 ? 3.539 10.691 -8.908 1.00 97.12 95 THR A C 1
ATOM 681 O O . THR A 1 95 ? 4.110 9.973 -8.088 1.00 97.12 95 THR A O 1
ATOM 684 N N . GLY A 1 96 ? 4.079 11.820 -9.376 1.00 96.69 96 GLY A N 1
ATOM 685 C CA . GLY A 1 96 ? 5.396 12.336 -8.978 1.00 96.69 96 GLY A CA 1
ATOM 686 C C . GLY A 1 96 ? 6.557 11.868 -9.859 1.00 96.69 96 GLY A C 1
ATOM 687 O O . GLY A 1 96 ? 7.715 12.024 -9.478 1.00 96.69 96 GLY A O 1
ATOM 688 N N . TRP A 1 97 ? 6.269 11.288 -11.025 1.00 97.44 97 TRP A N 1
ATOM 689 C CA . TRP A 1 97 ? 7.277 10.769 -11.948 1.00 97.44 97 TRP A CA 1
ATOM 690 C C . TRP A 1 97 ? 8.203 11.855 -12.498 1.00 97.44 97 TRP A C 1
ATOM 692 O O . TRP A 1 97 ? 7.769 12.940 -12.885 1.00 97.44 97 TRP A O 1
ATOM 702 N N . ASN A 1 98 ? 9.484 11.522 -12.601 1.00 96.75 98 ASN A N 1
ATOM 703 C CA . ASN A 1 98 ? 10.513 12.291 -13.282 1.00 96.75 98 ASN A CA 1
ATOM 704 C C . ASN A 1 98 ? 11.614 11.337 -13.807 1.00 96.75 98 ASN A C 1
ATOM 706 O O . ASN A 1 98 ? 11.628 10.153 -13.455 1.00 96.75 98 ASN A O 1
ATOM 710 N N . PRO A 1 99 ? 12.560 11.818 -14.634 1.00 96.94 99 PRO A N 1
ATOM 711 C CA . PRO A 1 99 ? 13.590 10.959 -15.221 1.00 96.94 99 PRO A CA 1
ATOM 712 C C . PRO A 1 99 ? 14.500 10.237 -14.217 1.00 96.94 99 PRO A C 1
ATOM 714 O O . PRO A 1 99 ? 15.109 9.236 -14.579 1.00 96.94 99 PRO A O 1
ATOM 717 N N . THR A 1 100 ? 14.623 10.724 -12.978 1.00 96.19 100 THR A N 1
ATOM 718 C CA . THR A 1 100 ? 15.524 10.144 -11.971 1.00 96.19 100 THR A CA 1
ATOM 719 C C . THR A 1 100 ? 14.828 9.159 -11.034 1.00 96.19 100 THR A C 1
ATOM 721 O O . THR A 1 100 ? 15.499 8.303 -10.462 1.00 96.19 100 THR A O 1
ATOM 724 N N . ASN A 1 101 ? 13.500 9.233 -10.887 1.00 96.69 101 ASN A N 1
ATOM 725 C CA . ASN A 1 101 ? 12.738 8.349 -10.000 1.00 96.69 101 ASN A CA 1
ATOM 726 C C . ASN A 1 101 ? 11.885 7.297 -10.724 1.00 96.69 101 ASN A C 1
ATOM 728 O O . ASN A 1 101 ? 11.331 6.423 -10.052 1.00 96.69 101 ASN A O 1
ATOM 732 N N . ALA A 1 102 ? 11.807 7.339 -12.058 1.00 95.75 102 ALA A N 1
ATOM 733 C CA . ALA A 1 102 ? 10.997 6.434 -12.867 1.00 95.75 102 ALA A CA 1
ATOM 734 C C . ALA A 1 102 ? 11.575 5.010 -12.958 1.00 95.75 102 ALA A C 1
ATOM 736 O O . ALA A 1 102 ? 12.047 4.568 -14.003 1.00 95.75 102 ALA A O 1
ATOM 737 N N . THR A 1 103 ? 11.536 4.280 -11.842 1.00 95.56 103 THR A N 1
ATOM 738 C CA . THR A 1 103 ? 12.051 2.911 -11.722 1.00 95.56 103 THR A CA 1
ATOM 739 C C . THR A 1 103 ? 10.978 1.949 -11.214 1.00 95.56 103 THR A C 1
ATOM 741 O O . THR A 1 103 ? 10.083 2.334 -10.458 1.00 95.56 103 THR A O 1
ATOM 744 N N . ALA A 1 104 ? 11.093 0.670 -11.588 1.00 95.50 104 ALA A N 1
ATOM 745 C CA . ALA A 1 104 ? 10.187 -0.378 -11.117 1.00 95.50 104 ALA A CA 1
ATOM 746 C C . ALA A 1 104 ? 10.235 -0.532 -9.586 1.00 95.50 104 ALA A C 1
ATOM 748 O O . ALA A 1 10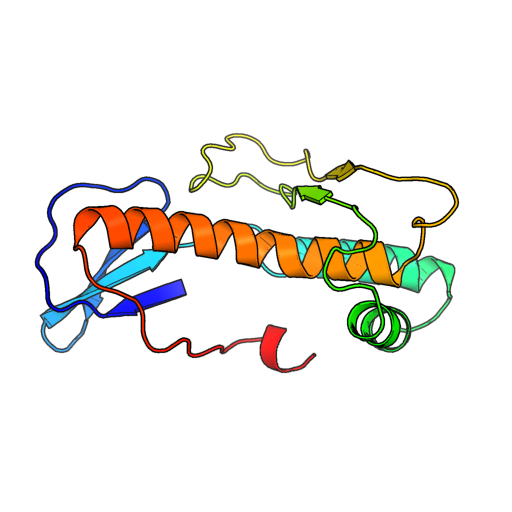4 ? 9.194 -0.681 -8.949 1.00 95.50 104 ALA A O 1
ATOM 749 N N . GLY A 1 105 ? 11.428 -0.427 -8.987 1.00 96.12 105 GLY A N 1
ATOM 750 C CA . GLY A 1 105 ? 11.608 -0.486 -7.535 1.00 96.12 105 GLY A CA 1
ATOM 751 C C . GLY A 1 105 ? 10.870 0.629 -6.792 1.00 96.12 105 GLY A C 1
ATOM 752 O O . GLY A 1 105 ? 10.152 0.349 -5.833 1.00 96.12 105 GLY A O 1
ATOM 753 N N . ASN A 1 106 ? 10.977 1.877 -7.259 1.00 97.69 106 ASN A N 1
ATOM 754 C CA . ASN A 1 106 ? 10.257 3.002 -6.656 1.00 97.69 106 ASN A CA 1
ATOM 755 C C . ASN A 1 106 ? 8.739 2.834 -6.783 1.00 97.69 106 ASN A C 1
ATOM 757 O O . ASN A 1 106 ? 8.014 3.018 -5.807 1.00 97.69 106 ASN A O 1
ATOM 761 N N . ALA A 1 107 ? 8.255 2.431 -7.960 1.00 97.25 107 ALA A N 1
ATOM 762 C CA . ALA A 1 107 ? 6.831 2.226 -8.203 1.00 97.25 107 ALA A CA 1
ATOM 763 C C . ALA A 1 107 ? 6.245 1.108 -7.325 1.00 97.25 107 ALA A C 1
ATOM 765 O O . ALA A 1 107 ? 5.195 1.278 -6.706 1.00 97.25 107 ALA A O 1
ATOM 766 N N . ALA A 1 108 ? 6.948 -0.024 -7.232 1.00 96.38 108 ALA A N 1
ATOM 767 C CA . ALA A 1 108 ? 6.543 -1.150 -6.401 1.00 96.38 108 ALA A CA 1
ATOM 768 C C . ALA A 1 108 ? 6.610 -0.814 -4.904 1.00 96.38 108 ALA A C 1
ATOM 770 O O . ALA A 1 108 ? 5.692 -1.168 -4.165 1.00 96.38 108 ALA A O 1
ATOM 771 N N . LYS A 1 109 ? 7.636 -0.078 -4.448 1.00 96.81 109 LYS A N 1
ATOM 772 C CA . LYS A 1 109 ? 7.705 0.386 -3.055 1.00 96.81 109 LYS A CA 1
ATOM 773 C C . LYS A 1 109 ? 6.573 1.362 -2.728 1.00 96.81 109 LYS A C 1
ATOM 775 O O . LYS A 1 109 ? 5.947 1.216 -1.681 1.00 96.81 109 LYS A O 1
ATOM 780 N N . ALA A 1 110 ? 6.236 2.280 -3.636 1.00 97.25 110 ALA A N 1
ATOM 781 C CA . ALA A 1 110 ? 5.100 3.183 -3.455 1.00 97.25 110 ALA A CA 1
ATOM 782 C C . ALA A 1 110 ? 3.785 2.395 -3.335 1.00 97.25 110 ALA A C 1
ATOM 784 O O . ALA A 1 110 ? 3.014 2.612 -2.399 1.00 97.25 110 ALA A O 1
ATOM 785 N N . ALA A 1 111 ? 3.565 1.420 -4.223 1.00 96.06 111 ALA A N 1
ATOM 786 C CA . ALA A 1 111 ? 2.393 0.546 -4.185 1.00 96.06 111 ALA A CA 1
ATOM 787 C C . ALA A 1 111 ? 2.316 -0.311 -2.907 1.00 96.06 111 ALA A C 1
ATOM 789 O O . ALA A 1 111 ? 1.222 -0.551 -2.401 1.00 96.06 111 ALA A O 1
ATOM 790 N N . LEU A 1 112 ? 3.460 -0.738 -2.363 1.00 94.50 112 LEU A N 1
ATOM 791 C CA . LEU A 1 112 ? 3.554 -1.457 -1.090 1.00 94.50 112 LEU A CA 1
ATOM 792 C C . LEU A 1 112 ? 3.207 -0.563 0.112 1.00 94.50 112 LEU A C 1
ATOM 794 O O . LEU A 1 112 ? 2.531 -1.008 1.040 1.00 94.50 112 LEU A O 1
ATOM 798 N N . LEU A 1 113 ? 3.678 0.687 0.119 1.00 94.25 113 LEU A N 1
ATOM 799 C CA . LEU A 1 113 ? 3.465 1.617 1.231 1.00 94.25 113 LEU A CA 1
ATOM 800 C C . LEU A 1 113 ? 2.057 2.224 1.247 1.00 94.25 113 LEU A C 1
ATOM 802 O O . LEU A 1 113 ? 1.549 2.539 2.321 1.00 94.25 113 LEU A O 1
ATOM 806 N N . ALA A 1 114 ? 1.404 2.357 0.094 1.00 94.06 114 ALA A N 1
ATOM 807 C CA . ALA A 1 114 ? 0.058 2.915 -0.022 1.00 94.06 114 ALA A CA 1
ATOM 808 C C . ALA A 1 114 ? -0.977 2.305 0.958 1.00 94.06 114 ALA A C 1
ATOM 810 O O . ALA A 1 114 ? -1.542 3.054 1.762 1.00 94.06 114 ALA A O 1
ATOM 811 N N . PRO A 1 115 ? -1.191 0.973 1.011 1.00 90.31 115 PRO A N 1
ATOM 812 C CA . PRO A 1 115 ? -2.103 0.377 1.991 1.00 90.31 115 PRO A CA 1
ATOM 813 C C . PRO A 1 115 ? -1.641 0.580 3.444 1.00 90.31 115 PRO A C 1
ATOM 815 O O . PRO A 1 115 ? -2.473 0.666 4.346 1.00 90.31 115 PRO A O 1
ATOM 818 N N . MET A 1 116 ? -0.333 0.707 3.697 1.00 90.38 116 MET A N 1
ATOM 819 C CA . MET A 1 116 ? 0.194 0.978 5.041 1.00 90.38 116 MET A CA 1
ATOM 820 C C . MET A 1 116 ? -0.170 2.381 5.522 1.00 90.38 116 MET A C 1
ATOM 822 O O . MET A 1 116 ? -0.501 2.557 6.696 1.00 90.38 116 MET A O 1
ATOM 826 N N . TYR A 1 117 ? -0.165 3.372 4.628 1.00 90.75 117 TYR A N 1
ATOM 827 C CA . TYR A 1 117 ? -0.645 4.713 4.951 1.00 90.75 117 TYR A CA 1
ATOM 828 C C . TYR A 1 117 ? -2.144 4.719 5.254 1.00 90.75 117 TYR A C 1
ATOM 830 O O . TYR A 1 117 ? -2.542 5.323 6.248 1.00 90.75 117 TYR A O 1
ATOM 838 N N . ASN A 1 118 ? -2.956 3.977 4.495 1.00 88.94 118 ASN A N 1
ATOM 839 C CA . ASN A 1 118 ? -4.389 3.836 4.783 1.00 88.94 118 ASN A CA 1
ATOM 840 C C . ASN A 1 118 ? -4.620 3.235 6.180 1.00 88.94 118 ASN A C 1
ATOM 842 O O . ASN A 1 118 ? -5.406 3.759 6.970 1.00 88.94 118 ASN A O 1
ATOM 846 N N . LEU A 1 119 ? -3.871 2.184 6.535 1.00 89.31 119 LEU A N 1
ATOM 847 C CA . LEU A 1 119 ? -3.928 1.587 7.873 1.00 89.31 119 LEU A CA 1
ATOM 848 C C . LEU A 1 119 ? -3.471 2.564 8.960 1.00 89.31 119 LEU A C 1
ATOM 850 O O . LEU A 1 119 ? -4.081 2.622 10.026 1.00 89.31 119 LEU A O 1
ATOM 854 N N . LYS A 1 120 ? -2.422 3.351 8.697 1.00 89.25 120 LYS A N 1
ATOM 855 C CA . LYS A 1 120 ? -1.936 4.379 9.623 1.00 89.25 120 LYS A CA 1
ATOM 856 C C . LYS A 1 120 ? -2.995 5.452 9.880 1.00 89.25 120 LYS A C 1
ATOM 858 O O . LYS A 1 120 ? -3.150 5.856 11.028 1.00 89.25 120 LYS A O 1
ATOM 863 N N . LEU A 1 121 ? -3.726 5.884 8.851 1.00 88.44 121 LEU A N 1
ATOM 864 C CA . LEU A 1 121 ? -4.826 6.843 8.996 1.00 88.44 121 LEU A CA 1
ATOM 865 C C . LEU A 1 121 ? -5.950 6.276 9.873 1.00 88.44 121 LEU A C 1
ATOM 867 O O . LEU A 1 121 ? -6.371 6.937 10.819 1.00 88.44 121 LEU A O 1
ATOM 871 N N . GLY A 1 122 ? -6.361 5.025 9.640 1.00 86.50 122 GLY A N 1
ATOM 872 C CA . GLY A 1 122 ? -7.350 4.357 10.494 1.00 86.50 122 GLY A CA 1
ATOM 873 C C . GLY A 1 122 ? -6.879 4.198 11.947 1.00 86.50 122 GLY A C 1
ATOM 874 O O . GLY A 1 122 ? -7.651 4.395 12.884 1.00 86.50 122 GLY A O 1
ATOM 875 N N . LEU A 1 123 ? -5.593 3.895 12.158 1.00 87.69 123 LEU A N 1
ATOM 876 C CA . LEU A 1 123 ? -5.008 3.809 13.501 1.00 87.69 123 LEU A CA 1
ATOM 877 C C . LEU A 1 123 ? -4.965 5.171 14.202 1.00 87.69 123 LEU A C 1
ATOM 879 O O . LEU A 1 123 ? -5.222 5.229 15.403 1.00 87.69 123 LEU A O 1
ATOM 883 N N . ALA A 1 124 ? -4.657 6.245 13.470 1.00 87.94 124 ALA A N 1
ATOM 884 C CA . ALA A 1 124 ? -4.646 7.601 14.006 1.00 87.94 124 ALA A CA 1
ATOM 885 C C . ALA A 1 124 ? -6.047 8.030 14.465 1.00 87.94 124 ALA A C 1
ATOM 887 O O . ALA A 1 124 ? -6.182 8.516 15.584 1.00 87.94 124 ALA A O 1
ATOM 888 N N . ALA A 1 125 ? -7.083 7.750 13.665 1.00 84.88 125 ALA A N 1
ATOM 889 C CA . ALA A 1 125 ? -8.473 8.019 14.038 1.00 84.88 125 ALA A CA 1
ATOM 890 C C . ALA A 1 125 ? -8.885 7.273 15.320 1.00 84.88 125 ALA A C 1
ATOM 892 O O . ALA A 1 125 ? -9.532 7.837 16.197 1.00 84.88 125 ALA A O 1
ATOM 893 N N . LEU A 1 126 ? -8.462 6.015 15.474 1.00 84.75 126 LEU A N 1
ATOM 894 C CA . LE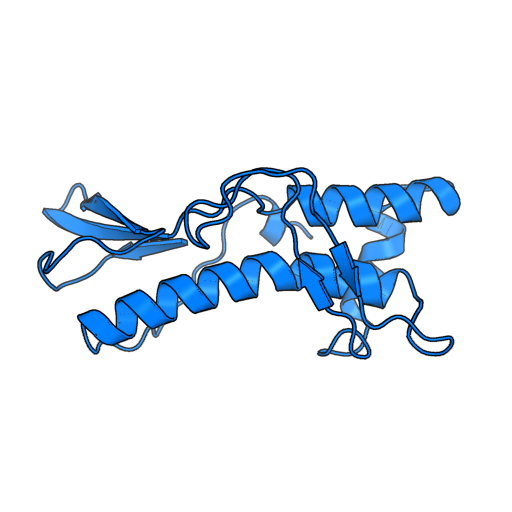U A 1 126 ? -8.711 5.253 16.701 1.00 84.75 126 LEU A CA 1
ATOM 895 C C . LEU A 1 126 ? -7.954 5.803 17.911 1.00 84.75 126 LEU A C 1
ATOM 897 O O . LEU A 1 126 ? -8.490 5.821 19.014 1.00 84.75 126 LEU A O 1
ATOM 901 N N . GLN A 1 127 ? -6.701 6.216 17.724 1.00 86.50 127 GLN A N 1
ATOM 902 C CA . GLN A 1 127 ? -5.891 6.786 18.799 1.00 86.50 127 GLN A CA 1
ATOM 903 C C . GLN A 1 127 ? -6.418 8.154 19.256 1.00 86.50 127 GLN A C 1
ATOM 905 O O . GLN A 1 127 ? -6.332 8.468 20.440 1.00 86.50 127 GLN A O 1
ATOM 910 N N . GLU A 1 128 ? -6.984 8.955 18.351 1.00 85.81 128 GLU A N 1
ATOM 911 C CA . GLU A 1 128 ? -7.660 10.210 18.699 1.00 85.81 128 GLU A CA 1
ATOM 912 C C . GLU A 1 128 ? -8.874 9.970 19.612 1.00 85.81 128 GLU A C 1
ATOM 914 O O . GLU A 1 128 ? -9.152 10.772 20.500 1.00 85.81 128 GLU A O 1
ATOM 919 N N . GLN A 1 129 ? -9.560 8.837 19.447 1.00 81.94 129 GLN A N 1
ATOM 920 C CA . GLN A 1 129 ? -10.752 8.502 20.226 1.00 81.94 129 GLN A CA 1
ATOM 921 C C . GLN A 1 129 ? -10.459 7.949 21.619 1.00 81.94 129 GLN A C 1
ATOM 923 O O . GLN A 1 129 ? -11.150 8.313 22.570 1.00 81.94 129 GLN A O 1
ATOM 928 N N . ASP A 1 130 ? -9.490 7.040 21.749 1.00 82.75 130 ASP A N 1
ATOM 929 C CA . ASP A 1 130 ? -9.218 6.347 23.018 1.00 82.75 130 ASP A CA 1
ATOM 930 C C . ASP A 1 130 ? -7.955 6.836 23.741 1.00 82.75 130 ASP A C 1
ATOM 932 O O . ASP A 1 130 ? -7.646 6.352 24.834 1.00 82.75 130 ASP A O 1
ATOM 936 N N . GLY A 1 131 ? -7.201 7.757 23.130 1.00 82.19 131 GLY A N 1
ATOM 937 C CA . GLY A 1 131 ? -5.959 8.316 23.664 1.00 82.19 131 GLY A CA 1
ATOM 938 C C . GLY A 1 131 ? -4.842 7.291 23.880 1.00 82.19 131 GLY A C 1
ATOM 939 O O . GLY A 1 131 ? -3.819 7.617 24.483 1.00 82.19 131 GLY A O 1
ATOM 940 N N . THR A 1 132 ? -5.015 6.047 23.426 1.00 79.00 132 THR A N 1
ATOM 941 C CA . THR A 1 132 ? -4.143 4.936 23.800 1.00 79.00 132 THR A CA 1
ATOM 942 C C . THR A 1 132 ? -3.106 4.684 22.705 1.00 79.00 132 THR A C 1
ATOM 944 O O . THR A 1 132 ? -3.460 4.295 21.586 1.00 79.00 132 THR A O 1
ATOM 947 N N . PRO A 1 133 ? -1.802 4.846 23.000 1.00 78.38 133 PRO A N 1
ATOM 948 C CA . PRO A 1 133 ? -0.755 4.587 22.025 1.00 78.38 133 PRO A CA 1
ATOM 949 C C . PRO A 1 133 ? -0.699 3.101 21.665 1.00 78.38 133 PRO A C 1
ATOM 951 O O . PRO A 1 133 ? -0.806 2.216 22.518 1.00 78.38 133 PRO A O 1
ATOM 954 N N . ARG A 1 134 ? -0.490 2.811 20.379 1.00 82.56 134 ARG A N 1
ATOM 955 C CA . ARG A 1 134 ? -0.348 1.434 19.892 1.00 82.56 134 ARG A CA 1
ATOM 956 C C . ARG A 1 134 ? 1.106 0.996 20.024 1.00 82.56 134 ARG A C 1
ATOM 958 O O . ARG A 1 134 ? 1.985 1.554 19.378 1.00 82.56 134 ARG A O 1
ATOM 965 N N . THR A 1 135 ? 1.358 -0.003 20.866 1.00 84.06 135 THR A N 1
ATOM 966 C CA . THR A 1 135 ? 2.721 -0.426 21.244 1.00 84.06 135 THR A CA 1
ATOM 967 C C . THR A 1 135 ? 3.206 -1.681 20.522 1.00 84.06 135 THR A C 1
ATOM 969 O O . THR A 1 135 ? 4.397 -1.985 20.558 1.00 84.06 135 THR A O 1
ATOM 972 N N . ARG A 1 136 ? 2.310 -2.422 19.858 1.00 84.62 136 ARG A N 1
ATOM 973 C CA . ARG A 1 136 ? 2.648 -3.663 19.155 1.00 84.62 136 ARG A CA 1
ATOM 974 C C . ARG A 1 136 ? 1.880 -3.791 17.848 1.00 84.62 136 ARG A C 1
ATOM 976 O O . ARG A 1 136 ? 0.661 -3.657 17.830 1.00 84.62 136 ARG A O 1
ATOM 983 N N . ILE A 1 137 ? 2.599 -4.129 16.781 1.00 85.06 137 ILE A N 1
ATOM 984 C CA . ILE A 1 137 ? 2.032 -4.487 15.480 1.00 85.06 137 ILE A CA 1
ATOM 985 C C . ILE A 1 137 ? 2.413 -5.938 15.202 1.00 85.06 137 ILE A C 1
ATOM 987 O O . ILE A 1 137 ? 3.584 -6.301 15.280 1.00 85.06 137 ILE A O 1
ATOM 991 N N . ILE A 1 138 ? 1.418 -6.772 14.903 1.00 86.56 138 ILE A N 1
ATOM 992 C CA . ILE A 1 138 ? 1.626 -8.152 14.461 1.00 86.56 138 ILE A CA 1
ATOM 993 C C . ILE A 1 138 ? 1.187 -8.211 13.007 1.00 86.56 138 ILE A C 1
ATOM 995 O O . ILE A 1 138 ? 0.007 -8.032 12.706 1.00 86.56 138 ILE A O 1
ATOM 999 N N . LEU A 1 139 ? 2.139 -8.444 12.111 1.00 84.69 139 LEU A N 1
ATOM 1000 C CA . LEU A 1 139 ? 1.850 -8.632 10.699 1.00 84.69 139 LEU A CA 1
ATOM 1001 C C . LEU A 1 139 ? 1.636 -10.122 10.426 1.00 84.69 139 LEU A C 1
ATOM 1003 O O . LEU A 1 139 ? 2.449 -10.957 10.814 1.00 84.69 139 LEU A O 1
ATOM 1007 N N . THR A 1 140 ? 0.530 -10.447 9.767 1.00 85.88 140 THR A N 1
ATOM 1008 C CA . THR A 1 140 ? 0.196 -11.801 9.308 1.00 85.88 140 THR A CA 1
ATOM 1009 C C . THR A 1 140 ? -0.362 -11.721 7.883 1.00 85.88 140 THR A C 1
ATOM 1011 O O . THR A 1 140 ? -0.715 -10.636 7.417 1.00 85.88 140 THR A O 1
ATOM 1014 N N . GLY A 1 141 ? -0.448 -12.855 7.183 1.00 81.12 141 GLY A N 1
ATOM 1015 C CA . GLY A 1 141 ? -1.030 -12.943 5.838 1.00 81.12 141 GLY A CA 1
ATOM 1016 C C . GLY A 1 141 ? 0.005 -13.017 4.712 1.00 81.12 141 GLY A C 1
ATOM 1017 O O . GLY A 1 141 ? 1.186 -13.236 4.945 1.00 81.12 141 GLY A O 1
ATOM 1018 N N . GLY A 1 142 ? -0.444 -12.870 3.461 1.00 75.38 142 GLY A N 1
ATOM 1019 C CA . GLY A 1 142 ? 0.413 -13.065 2.281 1.00 75.38 142 GLY A CA 1
ATOM 1020 C C . GLY A 1 142 ? 1.605 -12.107 2.200 1.00 75.38 142 GLY A C 1
ATOM 1021 O O . GLY A 1 142 ? 2.658 -12.492 1.705 1.00 75.38 142 GLY A O 1
ATOM 1022 N N . LEU A 1 143 ? 1.469 -10.899 2.754 1.00 71.19 143 LEU A N 1
ATOM 1023 C CA . LEU A 1 143 ? 2.525 -9.886 2.745 1.00 71.19 143 LEU A CA 1
ATOM 1024 C C . LEU A 1 143 ? 3.717 -10.235 3.653 1.00 71.19 143 LEU A C 1
ATOM 1026 O O . LEU A 1 143 ? 4.774 -9.643 3.517 1.00 71.19 143 LEU A O 1
ATOM 1030 N N . THR A 1 144 ? 3.600 -11.205 4.566 1.00 68.81 144 THR A N 1
ATOM 1031 C CA . THR A 1 144 ? 4.761 -11.652 5.363 1.00 68.81 144 THR A CA 1
ATOM 1032 C C . THR A 1 144 ? 5.665 -12.627 4.612 1.00 68.81 144 THR A C 1
ATOM 1034 O O . THR A 1 144 ? 6.664 -13.066 5.170 1.00 68.81 144 THR A O 1
ATOM 1037 N N . LYS A 1 145 ? 5.268 -13.059 3.408 1.00 67.19 145 LYS A N 1
ATOM 1038 C CA . LYS A 1 145 ? 6.001 -14.044 2.598 1.00 67.19 145 LYS A CA 1
ATOM 1039 C C . LYS A 1 145 ? 6.846 -13.408 1.490 1.00 67.19 145 LYS A C 1
ATOM 1041 O O . LYS A 1 145 ? 7.509 -14.148 0.770 1.00 67.19 145 LYS A O 1
ATOM 1046 N N . THR A 1 146 ? 6.761 -12.089 1.325 1.00 55.09 146 THR A N 1
ATOM 1047 C CA . THR A 1 146 ? 7.639 -11.299 0.449 1.00 55.09 146 THR A CA 1
ATOM 1048 C C . THR A 1 146 ? 8.972 -11.057 1.128 1.00 55.09 146 THR A C 1
ATOM 1050 O O . THR A 1 146 ? 10.000 -11.170 0.436 1.00 55.09 146 THR A O 1
#

Foldseek 3Di:
DKDFDPDDDDDDAWQWDWDADPVRTIITDRDWPQACPQLCVLLVVVQVVVVHNSCVPLVVLLVVADLCLQVKAWDRQQAATRSVPRPGGPPTDIDDDDPVRPDSNSSSNNSNCNVVVSVVVVVVRVCVVPVDDDDDDDDDDPVVVD

pLDDT: mean 87.72, std 8.23, range [55.09, 97.75]

InterPro domains:
  IPR043129 ATPase, nucleotide binding domain [SSF53067] (13-145)

Organism: NCBI:txid210454

Sequence (146 aa):
ANLVGSTCFSYPTAGVDHFCAADGKPIHMIWIRNGTTFLNTVVGMFGSVIGSSGFETVMPQAIAAAPDCGGLIALPFMDDEPGLQVKEGGTALITGWNPTNATAGNAAKAALLAPMYNLKLGLAALQEQDGTPRTRIILTGGLTKT

Secondary structure (DSSP, 8-state):
-EEE-SS---S-BTTEEEEE-TTS-EEEEE--SSSSHHHHHHHHHHHHHHTS-HHHHHHHHHHHS-TTGGG-EEE--SS-BGGGTB------EEE---TTT--HHHHHHHHHHHHHHHHHHHHHHHHHHH----------SGGGG-

Radius of gyration: 17.21 Å; chains: 1; bounding box: 36×26×46 Å